Protein AF-A0A662IZK2-F1 (afdb_monomer_lite)

pLDDT: mean 82.85, std 10.91, range [50.94, 93.94]

Foldseek 3Di:
DVLVVLVVVLVVVLVVLVVVLVVCLVPPLVPPDFDDPPPCSNVVSVVVSVVVSVVSVVVSVVVSVVSVVVSVVVVVVVVD

Radius of gyration: 18.71 Å; chains: 1; bounding box: 33×19×57 Å

Sequence (80 aa):
MDRIVPLALIMVVIWVAMLLLFIVIQRLIAPIPALPPYLGGAFAAGLIKAVLSFSLALAWLYLWHTLVQVYRRRSLRNRA

Structure (mmCIF, N/CA/C/O backbone):
data_AF-A0A662IZK2-F1
#
_entry.id   AF-A0A662IZK2-F1
#
loop_
_atom_site.group_PDB
_atom_site.id
_atom_site.type_symbol
_atom_site.label_atom_id
_atom_site.label_alt_id
_atom_site.label_comp_id
_atom_site.label_asym_id
_atom_site.label_entity_id
_atom_site.label_seq_id
_atom_site.pdbx_PDB_ins_code
_atom_site.Cartn_x
_atom_site.Cartn_y
_atom_site.Cartn_z
_atom_site.occupancy
_atom_site.B_iso_or_equiv
_atom_site.auth_seq_id
_atom_site.auth_comp_id
_atom_site.auth_asym_id
_atom_site.auth_atom_id
_atom_site.pdbx_PDB_model_num
ATOM 1 N N . MET A 1 1 ? -12.203 -7.987 28.777 1.00 53.72 1 MET A N 1
ATOM 2 C CA . MET A 1 1 ? -11.751 -8.463 27.443 1.00 53.72 1 MET A CA 1
ATOM 3 C C . MET A 1 1 ? -11.927 -7.397 26.352 1.00 53.72 1 MET A C 1
ATOM 5 O O . MET A 1 1 ? -11.334 -7.503 25.284 1.00 53.72 1 MET A O 1
ATOM 9 N N . ASP A 1 2 ? -12.631 -6.304 26.650 1.00 60.53 2 ASP A N 1
ATOM 10 C CA . ASP A 1 2 ? -13.167 -5.335 25.679 1.00 60.53 2 ASP A CA 1
ATOM 11 C C . ASP A 1 2 ? -12.123 -4.425 25.019 1.00 60.53 2 ASP A C 1
ATOM 13 O O . ASP A 1 2 ? -12.388 -3.799 23.999 1.00 60.53 2 ASP A O 1
ATOM 17 N N . ARG A 1 3 ? -10.903 -4.361 25.569 1.00 66.62 3 ARG A N 1
ATOM 18 C CA . ARG A 1 3 ? -9.793 -3.572 24.999 1.00 66.62 3 ARG A CA 1
ATOM 19 C C . ARG A 1 3 ? -8.919 -4.355 24.021 1.00 66.62 3 ARG A C 1
ATOM 21 O O . ARG A 1 3 ? -8.213 -3.749 23.225 1.00 66.62 3 ARG A O 1
ATOM 28 N N . ILE A 1 4 ? -8.962 -5.685 24.074 1.00 76.19 4 ILE A N 1
ATOM 29 C CA . ILE A 1 4 ? -8.102 -6.550 23.254 1.00 76.19 4 ILE A CA 1
ATOM 30 C C . ILE A 1 4 ? -8.707 -6.704 21.854 1.00 76.19 4 ILE A C 1
ATOM 32 O O . ILE A 1 4 ? -7.992 -6.647 20.860 1.00 76.19 4 ILE A O 1
ATOM 36 N N . VAL A 1 5 ? -10.038 -6.803 21.779 1.00 80.19 5 VAL A N 1
ATOM 37 C CA . VAL A 1 5 ? -10.811 -6.923 20.532 1.00 80.19 5 VAL A CA 1
ATOM 38 C C . VAL A 1 5 ? -10.526 -5.791 19.529 1.00 80.19 5 VAL A C 1
ATOM 40 O O . VAL A 1 5 ? -10.181 -6.101 18.390 1.00 80.19 5 VAL A O 1
ATOM 43 N N . PRO A 1 6 ? -10.594 -4.492 19.891 1.00 79.56 6 PRO A N 1
ATOM 44 C CA . PRO A 1 6 ? -10.309 -3.417 18.938 1.00 79.56 6 PRO A CA 1
ATOM 45 C C . PRO A 1 6 ? -8.845 -3.391 18.482 1.00 79.56 6 PRO A C 1
ATOM 47 O O . PRO A 1 6 ? -8.572 -3.033 17.340 1.00 79.56 6 PRO A O 1
ATOM 50 N N . LEU A 1 7 ? -7.904 -3.798 19.340 1.00 83.00 7 LEU A N 1
ATOM 51 C CA . LEU A 1 7 ? -6.492 -3.895 18.971 1.00 83.00 7 LEU A CA 1
ATOM 52 C C . LEU A 1 7 ? -6.251 -5.052 17.985 1.00 83.00 7 LEU A C 1
ATOM 54 O O . LEU A 1 7 ? -5.585 -4.868 16.967 1.00 83.00 7 LEU A O 1
ATOM 58 N N . ALA A 1 8 ? -6.844 -6.217 18.258 1.00 86.94 8 ALA A N 1
ATOM 59 C CA . ALA A 1 8 ? -6.789 -7.383 17.383 1.00 86.94 8 ALA A CA 1
ATOM 60 C C . ALA A 1 8 ? -7.427 -7.089 16.016 1.00 86.94 8 ALA A C 1
ATOM 62 O O . ALA A 1 8 ? -6.860 -7.445 14.986 1.00 86.94 8 ALA A O 1
ATOM 63 N N . LEU A 1 9 ? -8.551 -6.364 15.987 1.00 86.88 9 LEU A N 1
ATOM 64 C CA . LEU A 1 9 ? -9.193 -5.928 14.746 1.00 86.88 9 LEU A CA 1
ATOM 65 C C . LEU A 1 9 ? -8.268 -5.026 13.913 1.00 86.88 9 LEU A C 1
ATOM 67 O O . LEU A 1 9 ? -8.130 -5.238 12.712 1.00 86.88 9 LEU A O 1
ATOM 71 N N . ILE A 1 10 ? -7.597 -4.051 14.541 1.00 87.31 10 ILE A N 1
ATOM 72 C CA . ILE A 1 10 ? -6.635 -3.173 13.854 1.00 87.31 10 ILE A CA 1
ATOM 73 C C . ILE A 1 10 ? -5.476 -3.989 13.272 1.00 87.31 10 ILE A C 1
ATOM 75 O O . ILE A 1 10 ? -5.107 -3.766 12.121 1.00 87.31 10 ILE A O 1
ATOM 79 N N . MET A 1 11 ? -4.944 -4.962 14.022 1.00 89.31 11 MET A N 1
ATOM 80 C CA . MET A 1 11 ? -3.918 -5.878 13.509 1.00 89.31 11 MET A CA 1
ATOM 81 C C . MET A 1 11 ? -4.406 -6.639 12.275 1.00 89.31 11 MET A C 1
ATOM 83 O O . MET A 1 11 ? -3.705 -6.652 11.266 1.00 89.31 11 MET A O 1
ATOM 87 N N . VAL A 1 12 ? -5.604 -7.228 12.322 1.00 92.44 12 VAL A N 1
ATOM 88 C CA . VAL A 1 12 ? -6.172 -7.969 11.184 1.00 92.44 12 VAL A CA 1
ATOM 89 C C . VAL A 1 12 ? -6.343 -7.062 9.965 1.00 92.44 12 VAL A C 1
ATOM 91 O O . VAL A 1 12 ? -5.917 -7.427 8.874 1.00 92.44 12 VAL A O 1
ATOM 94 N N . VAL A 1 13 ? -6.897 -5.859 10.137 1.00 90.94 13 VAL A N 1
ATOM 95 C CA . VAL A 1 13 ? -7.094 -4.897 9.038 1.00 90.94 13 VAL A CA 1
ATOM 96 C C . VAL A 1 13 ? -5.766 -4.505 8.391 1.00 90.94 13 VAL A C 1
ATOM 98 O O . VAL A 1 13 ? -5.659 -4.482 7.167 1.00 90.94 13 VAL A O 1
ATOM 101 N N . ILE A 1 14 ? -4.740 -4.231 9.196 1.00 92.31 14 ILE A N 1
ATOM 102 C CA . ILE A 1 14 ? -3.404 -3.868 8.712 1.00 92.31 14 ILE A CA 1
ATOM 103 C C . ILE A 1 14 ? -2.766 -5.020 7.928 1.00 92.31 14 ILE A C 1
ATOM 105 O O . ILE A 1 14 ? -2.180 -4.791 6.868 1.00 92.31 14 ILE A O 1
ATOM 109 N N . TRP A 1 15 ? -2.913 -6.253 8.413 1.00 93.69 15 TRP A N 1
ATOM 110 C CA . TRP A 1 15 ? -2.435 -7.450 7.723 1.00 93.69 15 TRP A CA 1
ATOM 111 C C . TRP A 1 15 ? -3.146 -7.673 6.390 1.00 93.69 15 TRP A C 1
ATOM 113 O O . TRP A 1 15 ? -2.493 -7.906 5.374 1.00 93.69 15 TRP A O 1
ATOM 123 N N . VAL A 1 16 ? -4.473 -7.539 6.363 1.00 93.69 16 VAL A N 1
ATOM 124 C CA . VAL A 1 16 ? -5.252 -7.619 5.121 1.00 93.69 16 VAL A CA 1
ATOM 125 C C . VAL A 1 16 ? -4.810 -6.530 4.143 1.00 93.69 16 VAL A C 1
ATOM 127 O O . VAL A 1 16 ? -4.578 -6.820 2.971 1.00 93.69 16 VAL A O 1
ATOM 130 N N . ALA A 1 17 ? -4.607 -5.297 4.615 1.00 91.88 17 ALA A N 1
ATOM 131 C CA . ALA A 1 17 ? -4.088 -4.212 3.787 1.00 91.88 17 ALA A CA 1
ATOM 132 C C . ALA A 1 17 ? -2.690 -4.531 3.227 1.00 91.88 17 ALA A C 1
ATOM 134 O O . ALA A 1 17 ? -2.434 -4.264 2.056 1.00 91.88 17 ALA A O 1
ATOM 135 N N . MET A 1 18 ? -1.808 -5.155 4.018 1.00 91.06 18 MET A N 1
ATOM 136 C CA . MET A 1 18 ? -0.475 -5.574 3.565 1.00 91.06 18 MET A CA 1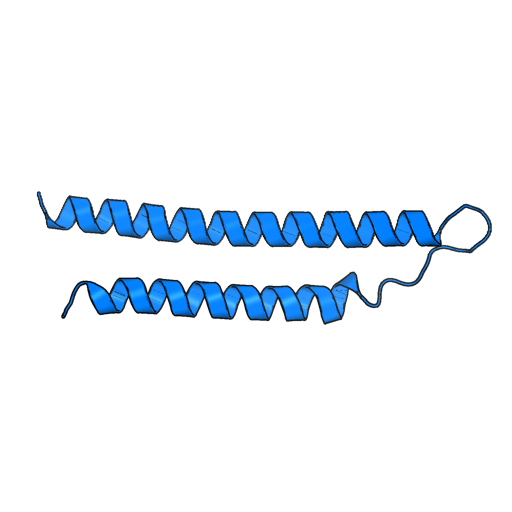
ATOM 137 C C . MET A 1 18 ? -0.561 -6.614 2.441 1.00 91.06 18 MET A C 1
ATOM 139 O O . MET A 1 18 ? 0.137 -6.500 1.434 1.00 91.06 18 MET A O 1
ATOM 143 N N . LEU A 1 19 ? -1.446 -7.605 2.581 1.00 92.94 19 LEU A N 1
ATOM 144 C CA . LEU A 1 19 ? -1.674 -8.626 1.555 1.00 92.94 19 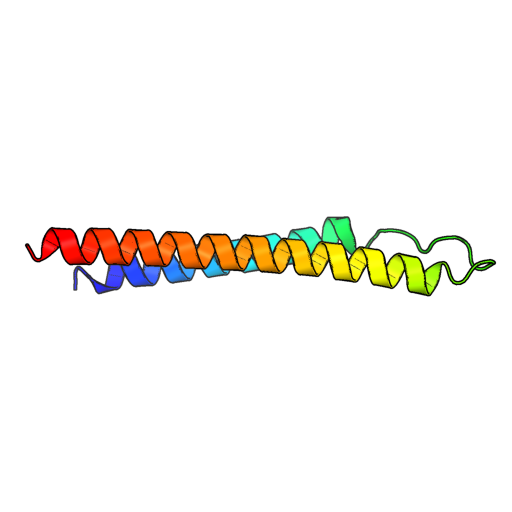LEU A CA 1
ATOM 145 C C . LEU A 1 19 ? -2.251 -8.023 0.269 1.00 92.94 19 LEU A C 1
ATOM 147 O O . LEU A 1 19 ? -1.805 -8.367 -0.825 1.00 92.94 19 LEU A O 1
ATOM 151 N N . LEU A 1 20 ? -3.193 -7.084 0.382 1.00 91.69 20 LEU A N 1
ATOM 152 C CA . LEU A 1 20 ? -3.730 -6.355 -0.770 1.00 91.69 20 LEU A CA 1
ATOM 153 C C . LEU A 1 20 ? -2.640 -5.555 -1.490 1.00 91.69 20 LEU A C 1
ATOM 155 O O . LEU A 1 20 ? -2.557 -5.597 -2.716 1.00 91.69 20 LEU A O 1
ATOM 159 N N . LEU A 1 21 ? -1.765 -4.883 -0.741 1.00 89.69 21 LEU A N 1
ATOM 160 C CA . LEU A 1 21 ? -0.603 -4.194 -1.296 1.00 89.69 21 LEU A CA 1
ATOM 161 C C . LEU A 1 21 ? 0.328 -5.142 -2.049 1.00 89.69 21 LEU A C 1
ATOM 163 O O . LEU A 1 21 ? 0.789 -4.816 -3.141 1.00 89.69 21 LEU A O 1
ATOM 167 N N . PHE A 1 22 ? 0.578 -6.328 -1.501 1.00 89.62 22 PHE A N 1
ATOM 168 C CA . PHE A 1 22 ? 1.393 -7.330 -2.175 1.00 89.62 22 PHE A CA 1
ATOM 169 C C . PHE A 1 22 ? 0.765 -7.780 -3.503 1.00 89.62 22 PHE A C 1
ATOM 171 O O . PHE A 1 22 ? 1.460 -7.870 -4.516 1.00 89.62 22 PHE A O 1
ATOM 178 N N . ILE A 1 23 ? -0.557 -7.985 -3.532 1.00 91.62 23 ILE A N 1
ATOM 179 C CA . ILE A 1 23 ? -1.301 -8.298 -4.762 1.00 91.62 23 ILE A CA 1
ATOM 180 C C . ILE A 1 23 ? -1.183 -7.153 -5.777 1.00 91.62 23 ILE A C 1
ATOM 182 O O . ILE A 1 23 ? -0.966 -7.411 -6.961 1.00 91.62 23 ILE A O 1
ATOM 186 N N . VAL A 1 24 ? -1.276 -5.899 -5.329 1.00 89.06 24 VAL A N 1
ATOM 187 C CA . VAL A 1 24 ? -1.087 -4.707 -6.171 1.00 89.06 24 VAL A CA 1
ATOM 188 C C . VAL A 1 24 ? 0.309 -4.692 -6.789 1.00 89.06 24 VAL A C 1
ATOM 190 O O . VAL A 1 24 ? 0.432 -4.544 -8.003 1.00 89.06 24 VAL A O 1
ATOM 193 N N . ILE A 1 25 ? 1.361 -4.925 -6.000 1.00 88.00 25 ILE A N 1
ATOM 194 C CA . ILE A 1 25 ? 2.739 -4.992 -6.508 1.00 88.00 25 ILE A CA 1
ATOM 195 C C . ILE A 1 25 ? 2.864 -6.109 -7.558 1.00 88.00 25 ILE A C 1
ATOM 197 O O . ILE A 1 25 ? 3.373 -5.876 -8.654 1.00 88.00 25 ILE A O 1
ATOM 201 N N . GLN A 1 26 ? 2.341 -7.301 -7.271 1.00 88.75 26 GLN A N 1
ATOM 202 C CA . GLN A 1 26 ? 2.381 -8.445 -8.187 1.00 88.75 26 GLN A CA 1
ATOM 203 C C . GLN A 1 26 ? 1.621 -8.208 -9.496 1.00 88.75 26 GLN A C 1
ATOM 205 O O . GLN A 1 26 ? 2.081 -8.613 -10.559 1.00 88.75 26 GLN A O 1
ATOM 210 N N . ARG A 1 27 ? 0.449 -7.571 -9.441 1.00 88.25 27 ARG A N 1
ATOM 211 C CA . ARG A 1 27 ? -0.430 -7.414 -10.608 1.00 88.25 27 ARG A CA 1
ATOM 212 C C . ARG A 1 27 ? -0.148 -6.164 -11.427 1.00 88.25 27 ARG A C 1
ATOM 214 O O . ARG A 1 27 ? -0.426 -6.175 -12.619 1.00 88.25 27 ARG A O 1
ATOM 221 N N . LEU A 1 28 ? 0.367 -5.103 -10.809 1.00 85.69 28 LEU A N 1
ATOM 222 C CA . LEU A 1 28 ? 0.546 -3.805 -11.462 1.00 85.69 28 LEU A CA 1
ATOM 223 C C . LEU A 1 28 ? 2.018 -3.455 -11.673 1.00 85.69 28 LEU A C 1
ATOM 225 O O . LEU A 1 28 ? 2.358 -2.931 -12.727 1.00 85.69 28 LEU A O 1
ATOM 229 N N . ILE A 1 29 ? 2.899 -3.760 -10.713 1.00 81.31 29 ILE A N 1
ATOM 230 C CA . ILE A 1 29 ? 4.314 -3.354 -10.769 1.00 81.31 29 ILE A CA 1
ATOM 231 C C . ILE A 1 29 ? 5.185 -4.426 -11.433 1.00 81.31 29 ILE A C 1
ATOM 233 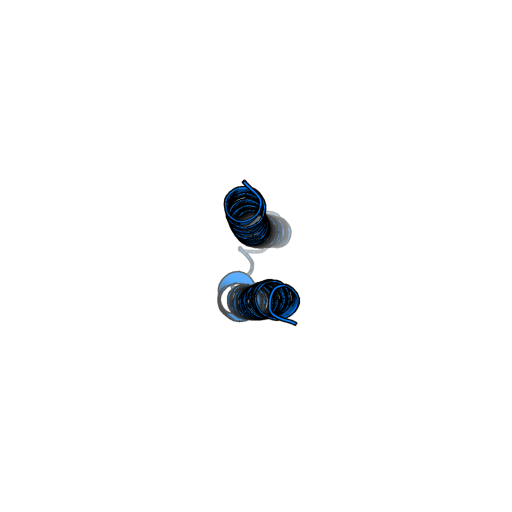O O . ILE A 1 29 ? 6.027 -4.113 -12.277 1.00 81.31 29 ILE A O 1
ATOM 237 N N . ALA A 1 30 ? 4.989 -5.701 -11.087 1.00 80.94 30 ALA A N 1
ATOM 238 C CA . ALA A 1 30 ? 5.777 -6.794 -11.652 1.00 80.94 30 ALA A CA 1
ATOM 239 C C . ALA A 1 30 ? 5.682 -6.903 -13.190 1.00 80.94 30 ALA A C 1
ATOM 241 O O . ALA A 1 30 ? 6.748 -6.993 -13.812 1.00 80.94 30 ALA A O 1
ATOM 242 N N . PRO A 1 31 ? 4.491 -6.817 -13.828 1.00 83.44 31 PRO A N 1
ATOM 243 C CA . PRO A 1 31 ? 4.370 -6.983 -15.274 1.00 83.44 31 PRO A CA 1
ATOM 244 C C . PRO A 1 31 ? 4.795 -5.754 -16.085 1.00 83.44 31 PRO A C 1
ATOM 246 O O . PRO A 1 31 ? 4.700 -5.803 -17.307 1.00 83.44 31 PRO A O 1
ATOM 249 N N . ILE A 1 32 ? 5.275 -4.666 -15.459 1.00 78.50 32 ILE A N 1
ATOM 250 C CA . ILE A 1 32 ? 5.804 -3.517 -16.208 1.00 78.50 32 ILE A CA 1
ATOM 251 C C . ILE A 1 32 ? 6.997 -4.011 -17.048 1.00 78.50 32 ILE A C 1
ATOM 253 O O . ILE A 1 32 ? 7.993 -4.470 -16.464 1.00 78.50 32 ILE A O 1
ATOM 257 N N . PRO A 1 33 ? 6.903 -3.966 -18.391 1.00 74.62 33 PRO A N 1
ATOM 258 C CA . PRO A 1 33 ? 7.940 -4.483 -19.269 1.00 74.62 33 PRO A CA 1
ATOM 259 C C . PRO A 1 33 ? 9.226 -3.669 -19.113 1.00 74.62 33 PRO A C 1
ATOM 261 O O . PRO A 1 33 ? 9.197 -2.477 -18.798 1.00 74.62 33 PRO A O 1
ATOM 264 N N . ALA A 1 34 ? 10.370 -4.324 -19.310 1.00 69.31 34 ALA A N 1
ATOM 265 C CA . ALA A 1 34 ? 11.649 -3.630 -19.313 1.00 69.31 34 ALA A CA 1
ATOM 266 C C . ALA A 1 34 ? 11.689 -2.634 -20.481 1.00 69.31 34 ALA A C 1
ATOM 268 O O . ALA A 1 34 ? 11.308 -2.966 -21.605 1.00 69.31 34 ALA A O 1
ATOM 269 N N . LEU A 1 35 ? 12.152 -1.414 -20.203 1.00 69.44 35 LEU A N 1
ATOM 270 C CA . LEU A 1 35 ? 12.413 -0.427 -21.245 1.00 69.44 35 LEU A CA 1
ATOM 271 C C . LEU A 1 35 ? 13.516 -0.954 -22.182 1.00 69.44 35 LEU A C 1
ATOM 273 O O . LEU A 1 35 ? 14.368 -1.730 -21.735 1.00 69.44 35 LEU A O 1
ATOM 277 N N . PRO A 1 36 ? 13.518 -0.546 -23.462 1.00 70.56 36 PRO A N 1
ATOM 278 C CA . PRO A 1 36 ? 14.412 -1.103 -24.466 1.00 70.56 36 PRO A CA 1
ATOM 279 C C . PRO A 1 36 ? 15.902 -1.107 -24.056 1.00 70.56 36 PRO A C 1
ATOM 281 O O . PRO A 1 36 ? 16.375 -0.174 -23.398 1.00 70.56 36 PRO A O 1
ATOM 284 N N . PRO A 1 37 ? 16.667 -2.138 -24.462 1.00 66.25 37 PRO A N 1
ATOM 285 C CA . PRO A 1 37 ? 17.982 -2.454 -23.894 1.00 66.25 37 PRO A CA 1
ATOM 286 C C . PRO A 1 37 ? 19.097 -1.447 -24.215 1.00 66.25 37 PRO A C 1
ATOM 288 O O . PRO A 1 37 ? 20.148 -1.494 -23.584 1.00 66.25 37 PRO A O 1
ATOM 291 N N . TYR A 1 38 ? 18.889 -0.516 -25.148 1.00 65.75 38 TYR A N 1
ATOM 292 C CA . TYR A 1 38 ? 19.945 0.368 -25.652 1.00 65.75 38 TYR A CA 1
ATOM 293 C C . TYR A 1 38 ? 20.372 1.496 -24.685 1.00 65.75 38 TYR A C 1
ATOM 295 O O . TYR A 1 38 ? 21.366 2.160 -24.955 1.00 65.75 38 TYR A O 1
ATOM 303 N N . LEU A 1 39 ? 19.683 1.711 -23.551 1.00 60.19 39 LEU A N 1
ATOM 304 C CA . LEU A 1 39 ? 19.959 2.831 -22.622 1.00 60.19 39 LEU A CA 1
ATOM 305 C C . LEU A 1 39 ? 19.833 2.470 -21.129 1.00 60.19 39 LEU A C 1
ATOM 307 O O . LEU A 1 39 ? 19.225 3.208 -20.357 1.00 60.19 39 LEU A O 1
ATOM 311 N N . GLY A 1 40 ? 20.330 1.309 -20.687 1.00 67.75 40 GLY A N 1
ATOM 312 C CA . GLY A 1 40 ? 20.212 0.930 -19.265 1.00 67.75 40 GLY A CA 1
ATOM 313 C C . GLY A 1 40 ? 18.754 0.798 -18.788 1.00 67.75 40 GLY A C 1
ATOM 314 O O . GLY A 1 40 ? 18.464 0.896 -17.595 1.00 67.75 40 GLY A O 1
ATOM 315 N N . GLY A 1 41 ? 17.825 0.565 -19.724 1.00 71.12 41 GLY A N 1
ATOM 316 C CA . GLY A 1 41 ? 16.380 0.543 -19.493 1.00 71.12 41 GLY A CA 1
ATOM 317 C C . GLY A 1 41 ? 15.927 -0.491 -18.461 1.00 71.12 41 GLY A C 1
ATOM 318 O O . GLY A 1 41 ? 14.940 -0.267 -17.764 1.00 71.12 41 GLY A O 1
ATOM 319 N N . ALA A 1 42 ? 16.685 -1.578 -18.283 1.00 75.38 42 ALA A N 1
ATOM 320 C CA . ALA A 1 42 ? 16.454 -2.554 -17.218 1.00 75.38 42 ALA A CA 1
ATOM 321 C C . ALA A 1 42 ? 16.689 -1.962 -15.814 1.00 75.38 42 ALA A C 1
ATOM 323 O O . ALA A 1 42 ? 15.888 -2.194 -14.909 1.00 75.38 42 ALA A O 1
ATOM 324 N N . PHE A 1 43 ? 17.737 -1.147 -15.643 1.00 80.31 43 PHE A N 1
ATOM 325 C CA . PHE A 1 43 ? 18.023 -0.447 -14.387 1.00 80.31 43 PHE A CA 1
ATOM 326 C C . PHE A 1 43 ? 16.977 0.630 -14.104 1.00 80.31 43 PHE A C 1
ATOM 328 O O . PHE A 1 43 ? 16.455 0.695 -12.993 1.00 80.31 43 PHE A O 1
ATOM 335 N N . ALA A 1 44 ? 16.614 1.427 -15.114 1.00 81.75 44 ALA A N 1
ATOM 336 C CA . ALA A 1 44 ? 15.571 2.444 -14.989 1.00 81.75 44 ALA A CA 1
ATOM 337 C C . ALA A 1 44 ? 14.205 1.824 -14.640 1.00 81.75 44 ALA A C 1
ATOM 339 O O . ALA A 1 44 ? 13.526 2.295 -13.729 1.00 81.75 44 ALA A O 1
ATOM 340 N N . ALA A 1 45 ? 13.828 0.721 -15.295 1.00 82.56 45 ALA A N 1
ATOM 341 C CA . ALA A 1 45 ? 12.613 -0.022 -14.970 1.00 82.56 45 ALA A CA 1
ATOM 342 C C . ALA A 1 45 ? 12.658 -0.595 -13.542 1.00 82.56 45 ALA A C 1
ATOM 344 O O . ALA A 1 45 ? 11.662 -0.523 -12.824 1.00 82.56 45 ALA A O 1
ATOM 345 N N . GLY A 1 46 ? 13.809 -1.113 -13.099 1.00 85.00 46 GLY A N 1
ATOM 346 C CA . GLY A 1 46 ? 14.015 -1.561 -11.719 1.00 85.00 46 GLY A CA 1
ATOM 347 C C . GLY A 1 46 ? 13.841 -0.435 -10.697 1.00 85.00 46 GLY A C 1
ATOM 348 O O . GLY A 1 46 ? 13.130 -0.608 -9.709 1.00 85.00 46 GLY A O 1
ATOM 349 N N . LEU A 1 47 ? 14.413 0.740 -10.969 1.00 89.00 47 LEU A N 1
ATOM 350 C CA . LEU A 1 47 ? 14.279 1.943 -10.142 1.00 89.00 47 LEU A CA 1
ATOM 351 C C . LEU A 1 47 ? 12.824 2.403 -10.035 1.00 89.00 47 LEU A C 1
ATOM 353 O O . LEU A 1 47 ? 12.345 2.654 -8.934 1.00 89.00 47 LEU A O 1
ATOM 357 N N . ILE A 1 48 ? 12.093 2.441 -11.151 1.00 87.38 48 ILE A N 1
ATOM 358 C CA . ILE A 1 48 ? 10.667 2.796 -11.161 1.00 87.38 48 ILE A CA 1
ATOM 359 C C . ILE A 1 48 ? 9.861 1.800 -10.321 1.00 87.38 48 ILE A C 1
ATOM 361 O O . ILE A 1 48 ? 9.071 2.209 -9.471 1.00 87.38 48 ILE A O 1
ATOM 365 N N . LYS A 1 49 ? 10.091 0.491 -10.496 1.00 88.31 49 LYS A N 1
ATOM 366 C CA . LYS A 1 49 ? 9.423 -0.553 -9.701 1.00 88.31 49 LYS A CA 1
ATOM 367 C C . LYS A 1 49 ? 9.733 -0.418 -8.208 1.00 88.31 49 LYS A C 1
ATOM 369 O O . LYS A 1 49 ? 8.826 -0.563 -7.384 1.00 88.31 49 LYS A O 1
ATOM 374 N N . ALA A 1 50 ? 10.983 -0.119 -7.858 1.00 89.44 50 ALA A N 1
ATOM 375 C CA . ALA A 1 50 ? 11.417 0.075 -6.479 1.00 89.44 50 ALA A CA 1
ATOM 376 C C . ALA A 1 50 ? 10.769 1.314 -5.848 1.00 89.44 50 ALA A C 1
ATOM 378 O O . ALA A 1 50 ? 10.206 1.210 -4.762 1.00 89.44 50 ALA A O 1
ATOM 379 N N . VAL A 1 51 ? 10.775 2.455 -6.546 1.00 93.25 51 VAL A N 1
ATOM 380 C CA . VAL A 1 51 ? 10.143 3.698 -6.077 1.00 93.25 51 VAL A CA 1
ATOM 381 C C . VAL A 1 51 ? 8.642 3.500 -5.887 1.00 93.25 51 VAL A C 1
ATOM 383 O O . VAL A 1 51 ? 8.125 3.827 -4.823 1.00 93.25 51 VAL A O 1
ATOM 386 N N . LEU A 1 52 ? 7.949 2.893 -6.856 1.00 90.06 52 LEU A N 1
ATOM 387 C CA . LEU A 1 52 ? 6.517 2.607 -6.741 1.00 90.06 52 LEU A CA 1
ATOM 388 C C . LEU A 1 52 ? 6.212 1.704 -5.540 1.00 90.06 52 LEU A C 1
ATOM 390 O O . LEU A 1 52 ? 5.313 2.004 -4.756 1.00 90.06 52 LEU A O 1
ATOM 394 N N . SER A 1 53 ? 6.985 0.630 -5.361 1.00 90.56 53 SER A N 1
ATOM 395 C CA . SER A 1 53 ? 6.818 -0.294 -4.231 1.00 90.56 53 SER A CA 1
ATOM 396 C C . SER A 1 53 ? 7.098 0.392 -2.892 1.00 90.56 53 SER A C 1
ATOM 398 O O . SER A 1 53 ? 6.381 0.171 -1.918 1.00 90.56 53 SER A O 1
ATOM 400 N N . PHE A 1 54 ? 8.104 1.267 -2.849 1.00 92.62 54 PHE A N 1
ATOM 401 C CA . PHE A 1 54 ? 8.460 2.042 -1.666 1.00 92.62 54 PHE A CA 1
ATOM 402 C C . PHE A 1 54 ? 7.376 3.060 -1.291 1.00 92.62 54 PHE A C 1
ATOM 404 O O . PHE A 1 54 ? 6.985 3.140 -0.128 1.00 92.62 54 PHE A O 1
ATOM 411 N N . SER A 1 55 ? 6.824 3.789 -2.266 1.00 93.38 55 SER A N 1
ATOM 412 C CA . SER A 1 55 ? 5.699 4.706 -2.046 1.00 93.38 55 SER A CA 1
ATOM 413 C C . SER A 1 55 ? 4.462 3.976 -1.520 1.00 93.38 55 SER A C 1
ATOM 415 O O . SER A 1 55 ? 3.798 4.460 -0.604 1.00 93.38 55 SER A O 1
ATOM 417 N N . LEU A 1 56 ? 4.179 2.784 -2.049 1.00 91.44 56 LEU A N 1
ATOM 418 C CA . LEU A 1 56 ? 3.103 1.917 -1.571 1.00 91.44 56 LEU A CA 1
ATOM 419 C C . LEU A 1 56 ? 3.344 1.465 -0.120 1.00 91.44 56 LEU A C 1
ATOM 421 O O . LEU A 1 56 ? 2.452 1.595 0.721 1.00 91.44 56 LEU A O 1
ATOM 425 N N . ALA A 1 57 ? 4.556 1.017 0.210 1.00 91.81 57 ALA A N 1
ATOM 426 C CA . ALA A 1 57 ? 4.917 0.644 1.578 1.00 91.81 57 ALA A CA 1
ATOM 427 C C . ALA A 1 57 ? 4.775 1.821 2.564 1.00 91.81 57 ALA A C 1
ATOM 429 O O . ALA A 1 57 ? 4.247 1.645 3.664 1.00 91.81 57 ALA A O 1
ATOM 430 N N . LEU A 1 58 ? 5.173 3.032 2.162 1.00 93.94 58 LEU A N 1
ATOM 431 C CA . LEU A 1 58 ? 4.975 4.250 2.953 1.00 93.94 58 LEU A CA 1
ATOM 432 C C . LEU A 1 58 ? 3.493 4.561 3.181 1.00 93.94 58 LEU A C 1
ATOM 434 O O . LEU A 1 58 ? 3.106 4.879 4.305 1.00 93.94 58 LEU A O 1
ATOM 438 N N . ALA A 1 59 ? 2.655 4.438 2.149 1.00 92.38 59 ALA A N 1
ATOM 439 C CA . ALA A 1 59 ? 1.213 4.641 2.275 1.00 92.38 59 ALA A CA 1
ATOM 440 C C . ALA A 1 59 ? 0.582 3.644 3.263 1.00 92.38 59 ALA A C 1
ATOM 442 O O . ALA A 1 59 ? -0.235 4.027 4.103 1.00 92.38 59 ALA A O 1
ATOM 443 N N . TRP A 1 60 ? 1.008 2.378 3.222 1.00 93.56 60 TRP A N 1
ATOM 444 C CA . TRP A 1 60 ? 0.576 1.363 4.184 1.00 93.56 60 TRP A CA 1
ATOM 445 C C . TRP A 1 60 ? 1.025 1.679 5.615 1.00 93.56 60 TRP A C 1
ATOM 447 O O . TRP A 1 60 ? 0.224 1.609 6.549 1.00 93.56 60 TRP A O 1
ATOM 457 N N . LEU A 1 61 ? 2.284 2.086 5.797 1.00 92.81 61 LEU A N 1
ATOM 458 C CA . LEU A 1 61 ? 2.815 2.463 7.107 1.00 92.81 61 LEU A CA 1
ATOM 459 C C . LEU A 1 61 ? 2.081 3.685 7.678 1.00 92.81 61 LEU A C 1
ATOM 461 O O . LEU A 1 61 ? 1.776 3.738 8.870 1.00 92.81 61 LEU A O 1
ATOM 465 N N . TYR A 1 62 ? 1.746 4.652 6.823 1.00 93.94 62 TYR A N 1
ATOM 466 C CA . TYR A 1 62 ? 0.953 5.815 7.206 1.00 93.94 62 TYR A CA 1
ATOM 467 C C . TYR A 1 62 ? -0.463 5.421 7.651 1.00 93.94 62 TYR A C 1
ATOM 469 O O . TYR A 1 62 ? -0.958 5.925 8.666 1.00 93.94 62 TYR A O 1
ATOM 477 N N . LEU A 1 63 ? -1.098 4.477 6.947 1.00 91.88 63 LEU A N 1
ATOM 478 C CA . LEU A 1 63 ? -2.399 3.925 7.327 1.00 91.88 63 LEU A CA 1
ATOM 479 C C . LEU A 1 63 ? -2.338 3.252 8.705 1.00 91.88 63 LEU A C 1
ATOM 481 O O . LEU A 1 63 ? -3.160 3.564 9.570 1.00 91.88 63 LEU A O 1
ATOM 485 N N . TRP A 1 64 ? -1.333 2.398 8.943 1.00 91.88 64 TRP A N 1
ATOM 486 C CA . TRP A 1 64 ? -1.081 1.807 10.263 1.00 91.88 64 TRP A CA 1
ATOM 487 C C . TRP A 1 64 ? -0.980 2.901 11.320 1.00 91.88 64 TRP A C 1
ATOM 489 O O . TRP A 1 64 ? -1.712 2.884 12.315 1.00 91.88 64 TRP A O 1
ATOM 499 N N . HIS A 1 65 ? -0.060 3.847 11.13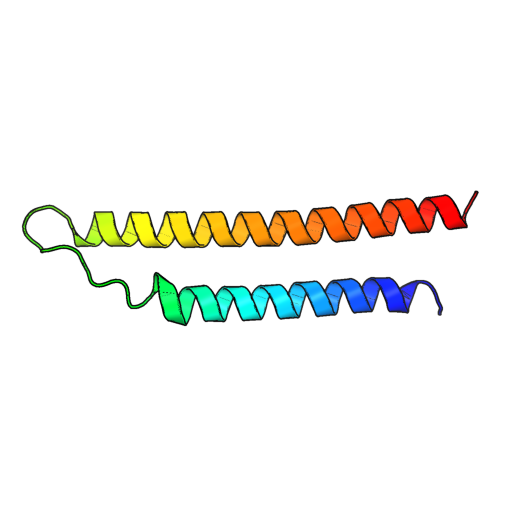0 1.00 91.81 65 HIS A N 1
ATOM 500 C CA . HIS A 1 65 ? 0.221 4.891 12.109 1.00 91.81 65 HIS A CA 1
ATOM 501 C C . HIS A 1 65 ? -1.046 5.684 12.459 1.00 91.81 65 HIS A C 1
ATOM 503 O O . HIS A 1 65 ? -1.328 5.926 13.634 1.00 91.81 65 HIS A O 1
ATOM 509 N N . THR A 1 66 ? -1.861 6.005 11.454 1.00 91.31 66 THR A N 1
ATOM 510 C CA . THR A 1 66 ? -3.136 6.708 11.628 1.00 91.31 66 THR A CA 1
ATOM 511 C C . THR A 1 66 ? -4.124 5.891 12.460 1.00 91.31 66 THR A C 1
ATOM 513 O O . THR A 1 66 ? -4.688 6.409 13.427 1.00 91.31 66 THR A O 1
ATOM 516 N N . LEU A 1 67 ? -4.294 4.600 12.157 1.00 87.81 67 LEU A N 1
ATOM 517 C CA . LEU A 1 67 ? -5.175 3.706 12.916 1.00 87.81 67 LEU A CA 1
ATOM 518 C C . LEU A 1 67 ? -4.741 3.577 14.381 1.00 87.81 67 LEU A C 1
ATOM 520 O O . LEU A 1 67 ? -5.574 3.661 15.287 1.00 87.81 67 LEU A O 1
ATOM 524 N N . VAL A 1 68 ? -3.436 3.453 14.633 1.00 87.94 68 VAL A N 1
ATOM 525 C CA . VAL A 1 68 ? -2.889 3.399 15.996 1.00 87.94 68 VAL A CA 1
ATOM 526 C C . VAL A 1 68 ? -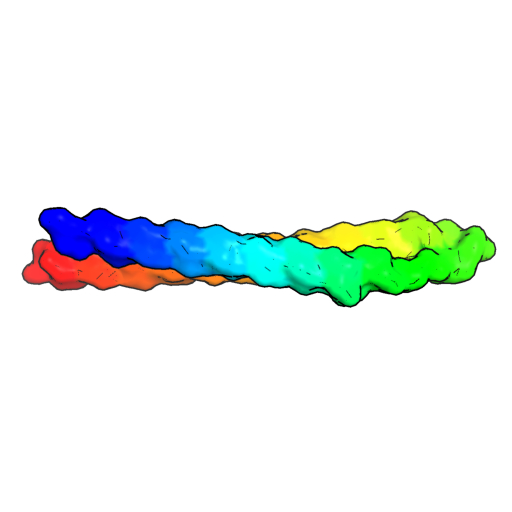3.093 4.720 16.735 1.00 87.94 68 VAL A C 1
ATOM 528 O O . VAL A 1 68 ? -3.479 4.708 17.906 1.00 87.94 68 VAL A O 1
ATOM 531 N N . GLN A 1 69 ? -2.895 5.868 16.081 1.00 88.81 69 GLN A N 1
ATOM 532 C CA . GLN A 1 69 ? -3.163 7.165 16.704 1.00 88.81 69 GLN A CA 1
ATOM 533 C C . GLN A 1 69 ? -4.644 7.340 17.055 1.00 88.81 69 GLN A C 1
ATOM 535 O O . GLN A 1 69 ? -4.958 7.809 18.152 1.00 88.81 69 GLN A O 1
ATOM 540 N N . VAL A 1 70 ? -5.556 6.937 16.165 1.00 86.69 70 VAL A N 1
ATOM 541 C CA . VAL A 1 70 ? -7.004 6.970 16.420 1.00 86.69 70 VAL A CA 1
ATOM 542 C C . VAL A 1 70 ? -7.362 6.073 17.602 1.00 86.69 70 VAL A C 1
ATOM 544 O O . VAL A 1 70 ? -8.079 6.510 18.507 1.00 86.69 70 VAL A O 1
ATOM 547 N N . TYR A 1 71 ? -6.820 4.855 17.646 1.00 85.06 71 TYR A N 1
ATOM 548 C CA . TYR A 1 71 ? -7.008 3.943 18.770 1.00 85.06 71 TYR A CA 1
ATOM 549 C C . TYR A 1 71 ? -6.496 4.540 20.081 1.00 85.06 71 TYR A C 1
ATOM 551 O O . TYR A 1 71 ? -7.218 4.553 21.077 1.00 85.06 71 T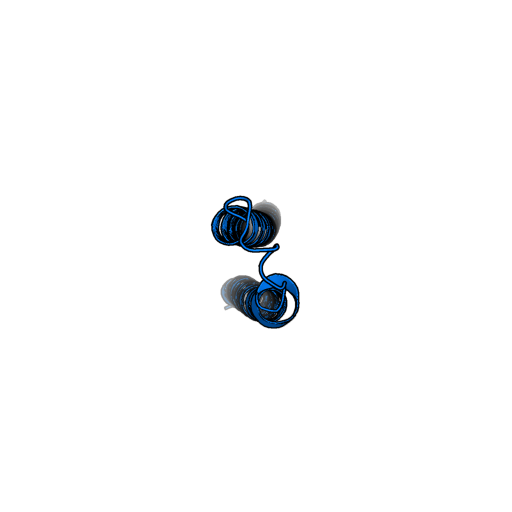YR A O 1
ATOM 559 N N . ARG A 1 72 ? -5.287 5.115 20.082 1.00 83.12 72 ARG A N 1
ATOM 560 C CA . ARG A 1 72 ? -4.699 5.759 21.262 1.00 83.12 72 ARG A CA 1
ATOM 561 C C . ARG A 1 72 ? -5.559 6.925 21.752 1.00 83.12 72 ARG A C 1
ATOM 563 O O . ARG A 1 72 ? -5.830 7.010 22.947 1.00 83.12 72 ARG A O 1
ATOM 570 N N . ARG A 1 73 ? -6.036 7.792 20.851 1.00 84.12 73 ARG A N 1
ATOM 571 C CA . ARG A 1 73 ? -6.927 8.916 21.197 1.00 84.12 73 ARG A CA 1
ATOM 572 C C . ARG A 1 73 ? -8.251 8.430 21.790 1.00 84.12 73 ARG A C 1
ATOM 574 O O . ARG A 1 73 ? -8.673 8.956 22.817 1.00 84.12 73 ARG A O 1
ATOM 581 N N . ARG A 1 74 ? -8.882 7.410 21.196 1.00 80.06 74 ARG A N 1
ATOM 582 C CA . ARG A 1 74 ? -10.116 6.805 21.735 1.00 80.06 74 ARG A CA 1
ATOM 583 C C . ARG A 1 74 ? -9.880 6.132 23.087 1.00 80.06 74 ARG A C 1
ATOM 585 O O . ARG A 1 74 ? -10.672 6.311 24.004 1.00 80.06 74 ARG A O 1
ATOM 592 N N . SER A 1 75 ? -8.764 5.422 23.248 1.00 75.62 75 SER A N 1
ATOM 593 C CA . SER A 1 75 ? -8.423 4.769 24.512 1.00 75.62 75 SER A CA 1
ATOM 594 C C . SER A 1 75 ? -8.111 5.758 25.635 1.00 75.62 75 SER A C 1
ATOM 596 O O . SER A 1 75 ? -8.335 5.404 26.789 1.00 75.62 75 SER A O 1
ATOM 598 N N . LEU A 1 76 ? -7.559 6.938 25.336 1.00 69.31 76 LEU A N 1
ATOM 599 C CA . LEU A 1 76 ? -7.329 7.991 26.331 1.00 69.31 76 LEU A CA 1
ATOM 600 C C . LEU A 1 76 ? -8.631 8.714 26.688 1.00 69.31 76 LEU A C 1
ATOM 602 O O . LEU A 1 76 ? -8.863 8.984 27.858 1.00 69.31 76 LEU A O 1
ATOM 606 N N . ARG A 1 77 ? -9.510 8.952 25.706 1.00 67.31 77 ARG A N 1
ATOM 607 C CA . ARG A 1 77 ? -10.828 9.564 25.935 1.00 67.31 77 ARG A CA 1
ATOM 608 C C . ARG A 1 77 ? -11.746 8.703 26.800 1.00 67.31 77 ARG A C 1
ATOM 610 O O . ARG A 1 77 ? -12.463 9.251 27.612 1.00 67.31 77 ARG A O 1
ATOM 617 N N . ASN A 1 78 ? -11.681 7.379 26.677 1.00 58.69 78 ASN A N 1
ATOM 618 C CA . ASN A 1 78 ? -12.461 6.461 27.519 1.00 58.69 78 ASN A CA 1
ATOM 619 C C . ASN A 1 78 ? -11.869 6.259 28.933 1.00 58.69 78 ASN A C 1
ATOM 621 O O . ASN A 1 78 ? -12.341 5.393 29.668 1.00 58.69 78 ASN A O 1
ATOM 625 N N . ARG A 1 79 ? -10.778 6.954 29.285 1.00 55.69 79 ARG A N 1
ATOM 626 C CA . ARG A 1 79 ? -10.161 6.922 30.625 1.00 55.69 79 ARG A CA 1
ATOM 627 C C . ARG A 1 79 ? -10.288 8.254 31.379 1.00 55.69 79 ARG A C 1
ATOM 629 O O . ARG A 1 79 ? -9.906 8.275 32.544 1.00 55.69 79 ARG A O 1
ATOM 636 N N . ALA A 1 80 ? -10.742 9.316 30.714 1.00 50.94 80 ALA A N 1
ATOM 637 C CA . ALA A 1 80 ? -11.077 10.606 31.317 1.00 50.94 80 ALA A CA 1
ATOM 638 C C . ALA A 1 80 ? -12.584 10.651 31.580 1.00 50.94 80 ALA A C 1
ATOM 640 O O . ALA A 1 80 ? -12.968 11.272 32.589 1.00 50.94 80 ALA A O 1
#

Secondary structure (DSSP, 8-state):
-TTHHHHHHHHHHHHHHHHHHHHHIIIIITT-PPPPGGGTHHHHHHHHHHHHHHHHHHHHHHHHHHHHHHHHHHHHHTT-